Protein AF-A0A480AEB4-F1 (afdb_monomer_lite)

InterPro domains:
  IPR011990 Tetratricopeptide-like helical domain superfamily [G3DSA:1.25.40.10] (6-76)
  IPR011990 Tetratricopeptide-like helical domain superfamily [SSF48452] (7-51)
  IPR019734 Tetratricopeptide repeat [PS50005] (22-55)

Radius of gyration: 16.9 Å; chains: 1; bounding box: 36×15×63 Å

Foldseek 3Di:
DPPPVVVVVVVVVVVVVLVVVLVVLQVVLVVCVVVVNLVSSLVSLVVSLVSCVVSVVVVSNVVSVVVSVVSVVVVVVVVVPD

pLDDT: mean 83.76, std 17.42, range [42.19, 98.44]

Structure (mmCIF, N/CA/C/O backbone):
data_AF-A0A480AEB4-F1
#
_entry.id   AF-A0A480AEB4-F1
#
loop_
_atom_site.group_PDB
_atom_site.id
_atom_site.type_symbol
_atom_site.label_atom_id
_atom_site.label_alt_id
_atom_site.label_comp_id
_atom_site.label_asym_id
_atom_site.label_entity_id
_atom_site.label_seq_id
_atom_site.pdbx_PDB_ins_code
_atom_site.Cartn_x
_atom_site.Cartn_y
_atom_site.Cartn_z
_atom_site.occupancy
_atom_site.B_iso_or_equiv
_atom_site.auth_seq_id
_atom_site.auth_comp_id
_atom_site.auth_asym_id
_atom_site.auth_atom_id
_atom_site.pdbx_PDB_model_num
ATOM 1 N N . MET A 1 1 ? 21.734 -6.133 -37.854 1.00 42.19 1 MET A N 1
ATOM 2 C CA . MET A 1 1 ? 20.976 -5.132 -37.070 1.00 42.19 1 MET A CA 1
ATOM 3 C C . MET A 1 1 ? 19.487 -5.493 -37.018 1.00 42.19 1 MET A C 1
ATOM 5 O O . MET A 1 1 ? 18.669 -4.748 -37.533 1.00 42.19 1 MET A O 1
ATOM 9 N N . VAL A 1 2 ? 19.107 -6.636 -36.427 1.00 45.72 2 VAL A N 1
ATOM 10 C CA . VAL A 1 2 ? 17.673 -6.986 -36.257 1.00 45.72 2 VAL A CA 1
ATOM 11 C C . VAL A 1 2 ? 17.353 -7.605 -34.885 1.00 45.72 2 VAL A C 1
ATOM 13 O O . VAL A 1 2 ? 16.234 -8.039 -34.648 1.00 45.72 2 VAL A O 1
ATOM 16 N N . SER A 1 3 ? 18.306 -7.619 -33.948 1.00 51.50 3 SER A N 1
ATOM 17 C CA . SER A 1 3 ? 18.171 -8.372 -32.690 1.00 51.50 3 SER A CA 1
ATOM 18 C C . SER A 1 3 ? 17.675 -7.542 -31.493 1.00 51.50 3 SER A C 1
ATOM 20 O O . SER A 1 3 ? 17.273 -8.116 -30.489 1.00 51.50 3 SER A O 1
ATOM 22 N N . GLU A 1 4 ? 17.649 -6.206 -31.582 1.00 52.38 4 GLU A N 1
ATOM 23 C CA . GLU A 1 4 ? 17.289 -5.325 -30.448 1.00 52.38 4 GLU A CA 1
ATOM 24 C C . GLU A 1 4 ? 15.798 -4.923 -30.406 1.00 52.38 4 GLU A C 1
ATOM 26 O O . GLU A 1 4 ? 15.259 -4.602 -29.343 1.00 52.38 4 GLU A O 1
ATOM 31 N N . CYS A 1 5 ? 15.091 -4.984 -31.543 1.00 50.50 5 CYS A N 1
ATOM 32 C CA . CYS A 1 5 ? 13.688 -4.553 -31.648 1.00 50.50 5 CYS A CA 1
ATOM 33 C C . CYS A 1 5 ? 12.705 -5.531 -30.970 1.00 50.50 5 CYS A C 1
ATOM 35 O O . CYS A 1 5 ? 11.672 -5.113 -30.449 1.00 50.50 5 CYS A O 1
ATOM 37 N N . GLY A 1 6 ? 13.039 -6.827 -30.932 1.00 54.25 6 GLY A N 1
ATOM 38 C CA . GLY A 1 6 ? 12.198 -7.855 -30.310 1.00 54.25 6 GLY A CA 1
ATOM 39 C C . GLY A 1 6 ? 12.293 -7.859 -28.785 1.00 54.25 6 GLY A C 1
ATOM 40 O O . GLY A 1 6 ? 11.272 -7.833 -28.107 1.00 54.25 6 GLY A O 1
ATOM 41 N N . TYR A 1 7 ? 13.511 -7.819 -28.236 1.00 53.06 7 TYR A N 1
ATOM 42 C CA . TYR A 1 7 ? 13.756 -7.955 -26.792 1.00 53.06 7 TYR A CA 1
ATOM 43 C C . TYR A 1 7 ? 13.144 -6.807 -25.972 1.00 53.06 7 TYR A C 1
ATOM 45 O O . TYR A 1 7 ? 12.571 -7.018 -24.903 1.00 53.06 7 TYR A O 1
ATOM 53 N N . THR A 1 8 ? 13.198 -5.586 -26.508 1.00 51.44 8 THR A N 1
ATOM 54 C CA . THR A 1 8 ? 12.625 -4.395 -25.865 1.00 51.44 8 THR A CA 1
ATOM 55 C C . THR A 1 8 ? 11.095 -4.419 -25.819 1.00 51.44 8 THR A C 1
ATOM 57 O O . THR A 1 8 ? 10.517 -3.917 -24.856 1.00 51.44 8 THR A O 1
ATOM 60 N N . GLN A 1 9 ? 10.425 -5.031 -26.802 1.00 57.44 9 GLN A N 1
ATOM 61 C CA . GLN A 1 9 ? 8.968 -5.205 -26.782 1.00 57.44 9 GLN A CA 1
ATOM 62 C C . GLN A 1 9 ? 8.532 -6.223 -25.727 1.00 57.44 9 GLN A C 1
ATOM 64 O O . GLN A 1 9 ? 7.566 -5.961 -25.015 1.00 57.44 9 GLN A O 1
ATOM 69 N N . VAL A 1 10 ? 9.260 -7.337 -25.566 1.00 55.44 10 VAL A N 1
ATOM 70 C CA . VAL A 1 10 ? 8.913 -8.359 -24.559 1.00 55.44 10 VAL A CA 1
ATOM 71 C C . VAL A 1 10 ? 9.083 -7.820 -23.137 1.00 55.44 10 VAL A C 1
ATOM 73 O O . VAL A 1 10 ? 8.206 -8.015 -22.297 1.00 55.44 10 VAL A O 1
ATOM 76 N N . ILE A 1 11 ? 10.163 -7.070 -22.880 1.00 57.12 11 ILE A N 1
ATOM 77 C CA . ILE A 1 11 ? 10.385 -6.413 -21.582 1.00 57.12 11 ILE A CA 1
ATOM 78 C C . ILE A 1 11 ? 9.277 -5.391 -21.304 1.00 57.12 11 ILE A C 1
ATOM 80 O O . ILE A 1 11 ? 8.693 -5.415 -20.225 1.00 57.12 11 ILE A O 1
ATOM 84 N N . LYS A 1 12 ? 8.925 -4.537 -22.276 1.00 55.19 12 LYS A N 1
ATOM 85 C CA . LYS A 1 12 ? 7.841 -3.551 -22.114 1.00 55.19 12 LYS A CA 1
ATOM 86 C C . LYS A 1 12 ? 6.474 -4.201 -21.898 1.00 55.19 12 LYS A C 1
ATOM 88 O O . LYS 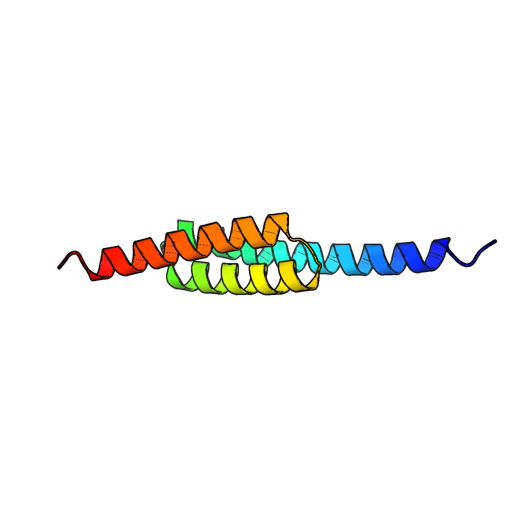A 1 12 ? 5.700 -3.699 -21.093 1.00 55.19 12 LYS A O 1
ATOM 93 N N . MET A 1 13 ? 6.176 -5.303 -22.587 1.00 56.72 13 MET A N 1
ATOM 94 C CA . MET A 1 13 ? 4.898 -6.009 -22.454 1.00 56.72 13 MET A CA 1
ATOM 95 C C . MET A 1 13 ? 4.746 -6.637 -21.063 1.00 56.72 13 MET A C 1
ATOM 97 O O . MET A 1 13 ? 3.716 -6.449 -20.414 1.00 56.72 13 MET A O 1
ATOM 101 N N . ASN A 1 14 ? 5.794 -7.305 -20.570 1.00 54.44 14 ASN A N 1
ATOM 102 C CA . ASN A 1 14 ? 5.821 -7.852 -19.212 1.00 54.44 14 ASN A CA 1
ATOM 103 C C . ASN A 1 14 ? 5.742 -6.738 -18.156 1.00 54.44 14 ASN A C 1
ATOM 105 O O . ASN A 1 14 ? 4.999 -6.866 -17.184 1.00 54.44 14 ASN A O 1
ATOM 109 N N . TYR A 1 15 ? 6.423 -5.613 -18.393 1.00 61.28 15 TYR A N 1
ATOM 110 C CA . TYR A 1 15 ? 6.374 -4.436 -17.524 1.00 61.28 15 TYR A CA 1
ATOM 111 C C . TYR A 1 15 ? 4.971 -3.820 -17.456 1.00 61.28 15 TYR A C 1
ATOM 113 O O . TYR A 1 15 ? 4.532 -3.407 -16.387 1.00 61.28 15 TYR A O 1
ATOM 121 N N . HIS A 1 16 ? 4.236 -3.777 -18.574 1.00 59.00 16 HIS A N 1
ATOM 122 C CA . HIS A 1 16 ? 2.897 -3.185 -18.630 1.00 59.00 16 HIS A CA 1
ATOM 123 C C . HIS A 1 16 ? 1.849 -4.068 -17.939 1.00 59.00 16 HIS A C 1
ATOM 125 O O . HIS A 1 16 ? 1.035 -3.566 -17.164 1.00 59.00 16 HIS A O 1
ATOM 131 N N . TYR A 1 17 ? 1.916 -5.390 -18.134 1.00 60.84 17 TYR A N 1
ATOM 132 C CA . TYR A 1 17 ? 1.046 -6.331 -17.423 1.00 60.84 17 TYR A CA 1
ATOM 133 C C . TYR A 1 17 ? 1.293 -6.298 -15.908 1.00 60.84 17 TYR A C 1
ATOM 135 O O . TYR A 1 17 ? 0.342 -6.204 -15.129 1.00 60.84 17 TYR A O 1
ATOM 143 N N . ASN A 1 18 ? 2.564 -6.287 -15.484 1.00 64.31 18 ASN A N 1
ATOM 144 C CA . ASN A 1 18 ? 2.898 -6.174 -14.067 1.00 64.31 18 ASN A CA 1
ATOM 145 C C . ASN A 1 18 ? 2.488 -4.799 -13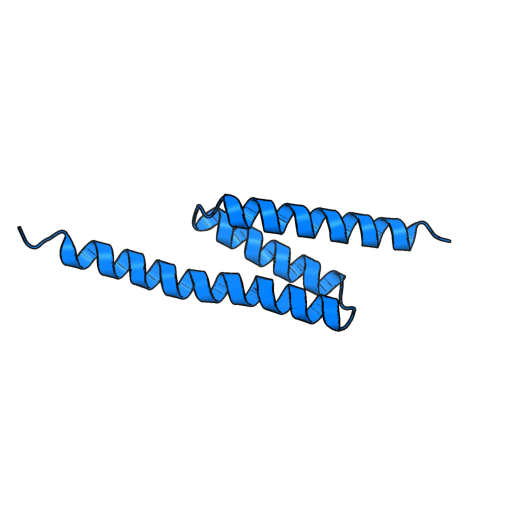.508 1.00 64.31 18 ASN A C 1
ATOM 147 O O . ASN A 1 18 ? 1.906 -4.711 -12.436 1.00 64.31 18 ASN A O 1
ATOM 151 N N . TYR A 1 19 ? 2.661 -3.713 -14.266 1.00 73.44 19 TYR A N 1
ATOM 152 C CA . TYR A 1 19 ? 2.234 -2.373 -13.849 1.00 73.44 19 TYR A CA 1
ATOM 153 C C . TYR A 1 19 ? 0.726 -2.288 -13.545 1.00 73.44 19 TYR A C 1
ATOM 155 O O . TYR A 1 19 ? 0.341 -1.749 -12.508 1.00 73.44 19 TYR A O 1
ATOM 163 N N . HIS A 1 20 ? -0.132 -2.864 -14.394 1.00 81.19 20 HIS A N 1
ATOM 164 C CA . HIS A 1 20 ? -1.575 -2.904 -14.130 1.00 81.19 20 HIS A CA 1
ATOM 165 C C . HIS A 1 20 ? -1.925 -3.727 -12.887 1.00 81.19 20 HIS A C 1
ATOM 167 O O . HIS A 1 20 ? -2.822 -3.350 -12.134 1.00 81.19 20 HIS A O 1
ATOM 173 N N . TYR A 1 21 ? -1.197 -4.817 -12.649 1.00 86.25 21 TYR A N 1
ATOM 174 C CA . TYR A 1 21 ? -1.380 -5.660 -11.472 1.00 86.25 21 TYR A CA 1
ATOM 175 C C . TYR A 1 21 ? -1.003 -4.937 -10.171 1.00 86.25 21 TYR A C 1
ATOM 177 O O . TYR A 1 21 ? -1.745 -5.000 -9.191 1.00 86.25 21 TYR A O 1
ATOM 185 N N . ILE A 1 22 ? 0.095 -4.177 -10.170 1.00 91.25 22 ILE A N 1
ATOM 186 C CA . ILE A 1 22 ? 0.527 -3.407 -8.996 1.00 91.25 22 ILE A CA 1
ATOM 187 C C . ILE A 1 22 ? -0.472 -2.293 -8.674 1.00 91.25 22 ILE A C 1
ATOM 189 O O . ILE A 1 22 ? -0.911 -2.153 -7.530 1.00 91.25 22 ILE A O 1
ATOM 193 N N . ASN A 1 23 ? -0.898 -1.545 -9.696 1.00 90.19 23 ASN A N 1
ATOM 194 C CA . ASN A 1 23 ? -1.885 -0.482 -9.524 1.00 90.19 23 ASN A CA 1
ATOM 195 C C . ASN A 1 23 ? -3.246 -1.021 -9.071 1.00 90.19 23 ASN A C 1
ATOM 197 O O . ASN A 1 23 ? -3.972 -0.314 -8.376 1.00 90.19 23 ASN A O 1
ATOM 201 N N . ALA A 1 24 ? -3.604 -2.258 -9.430 1.00 94.38 24 ALA A N 1
ATOM 202 C CA . ALA A 1 24 ? -4.835 -2.880 -8.956 1.00 94.38 24 ALA A CA 1
ATOM 203 C C . ALA A 1 24 ? -4.829 -3.065 -7.432 1.00 94.38 24 ALA A C 1
ATOM 205 O O . ALA A 1 24 ? -5.821 -2.727 -6.789 1.00 94.38 24 ALA A O 1
ATOM 206 N N . TYR A 1 25 ? -3.717 -3.523 -6.843 1.00 96.88 25 TYR A N 1
ATOM 207 C CA . TYR A 1 25 ? -3.581 -3.588 -5.384 1.00 96.88 25 TYR A CA 1
ATOM 208 C C . TYR A 1 25 ? -3.639 -2.201 -4.750 1.00 96.88 25 TYR A C 1
ATOM 210 O O . TYR A 1 25 ? -4.427 -1.990 -3.834 1.00 96.88 25 TYR A O 1
ATOM 218 N N . TYR A 1 26 ? -2.890 -1.232 -5.281 1.00 96.81 26 TYR A N 1
ATOM 219 C CA . TYR A 1 26 ? -2.906 0.134 -4.751 1.00 96.81 26 TYR A CA 1
ATOM 220 C C . TYR A 1 26 ? -4.317 0.749 -4.777 1.00 96.81 26 TYR A C 1
ATOM 222 O O . TYR A 1 26 ? -4.796 1.297 -3.784 1.00 96.81 26 TYR A O 1
ATOM 230 N N . ASN A 1 27 ? -5.029 0.613 -5.896 1.00 96.69 27 ASN A N 1
ATOM 231 C CA . ASN A 1 27 ? -6.385 1.138 -6.040 1.00 96.69 27 ASN A CA 1
ATOM 232 C C . ASN A 1 27 ? -7.398 0.390 -5.172 1.00 96.69 27 ASN A C 1
ATOM 234 O O . ASN A 1 27 ? -8.301 1.019 -4.625 1.00 96.69 27 ASN A O 1
ATOM 238 N N . ARG A 1 28 ? -7.246 -0.929 -4.999 1.00 97.06 28 ARG A N 1
ATOM 239 C CA . ARG A 1 28 ? -8.091 -1.698 -4.081 1.00 97.06 28 ARG A CA 1
ATOM 240 C C . ARG A 1 28 ? -7.862 -1.281 -2.630 1.00 97.06 28 ARG A C 1
ATOM 242 O O . ARG A 1 28 ? -8.840 -1.125 -1.906 1.00 97.06 28 ARG A O 1
ATOM 249 N N . GLY A 1 29 ? -6.618 -0.989 -2.246 1.00 97.94 29 GLY A N 1
ATOM 250 C CA . GLY A 1 29 ? -6.302 -0.401 -0.947 1.00 97.94 29 GLY A CA 1
ATOM 251 C C . GLY A 1 29 ? -7.007 0.941 -0.735 1.00 97.94 29 GLY A C 1
ATOM 252 O O . GLY A 1 29 ? -7.630 1.153 0.301 1.00 97.94 29 GLY A O 1
ATOM 253 N N . ASN A 1 30 ? -7.020 1.814 -1.748 1.00 97.88 30 ASN A N 1
ATOM 254 C CA . ASN A 1 30 ? -7.783 3.067 -1.695 1.00 97.88 30 ASN A CA 1
ATOM 255 C C . ASN A 1 30 ? -9.291 2.829 -1.526 1.00 97.88 30 ASN A C 1
ATOM 257 O O . ASN A 1 30 ? -9.900 3.429 -0.647 1.00 97.88 30 ASN A O 1
ATOM 261 N N . ALA A 1 31 ? -9.880 1.924 -2.309 1.00 97.94 31 ALA A N 1
ATOM 262 C CA . ALA A 1 31 ? -11.301 1.593 -2.196 1.00 97.94 31 ALA A CA 1
ATOM 263 C C . ALA A 1 31 ? -11.650 1.005 -0.816 1.00 97.94 31 ALA A C 1
ATOM 265 O O . ALA A 1 31 ? -12.702 1.303 -0.257 1.00 97.94 31 ALA A O 1
ATOM 266 N N . ARG A 1 32 ? -10.751 0.202 -0.233 1.00 97.88 32 ARG A N 1
ATOM 267 C CA . ARG A 1 32 ? -10.894 -0.325 1.130 1.00 97.88 32 ARG A CA 1
ATOM 268 C C . ARG A 1 32 ? -10.878 0.784 2.182 1.00 97.88 32 ARG A C 1
ATOM 270 O O . ARG A 1 32 ? -11.708 0.756 3.086 1.00 97.88 32 ARG A O 1
ATOM 277 N N . LEU A 1 33 ? -10.024 1.801 2.026 1.00 96.19 33 LEU A N 1
ATOM 278 C CA . LEU A 1 33 ? -10.059 2.987 2.893 1.00 96.19 33 LEU A CA 1
ATOM 279 C C . LEU A 1 33 ? -11.396 3.726 2.809 1.00 96.19 33 LEU A C 1
ATOM 281 O O . LEU A 1 33 ? -11.917 4.140 3.841 1.00 96.19 33 LEU A O 1
ATOM 285 N N . GLU A 1 34 ?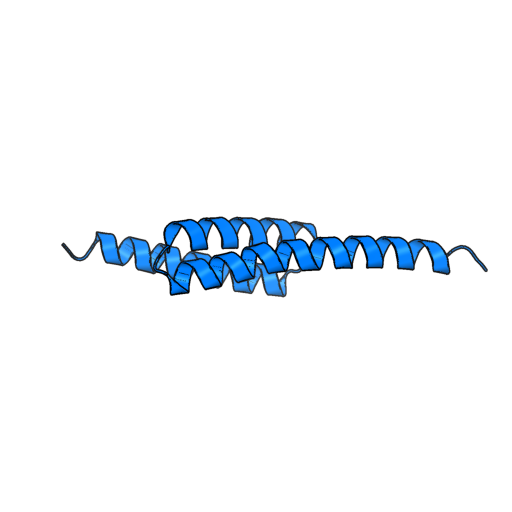 -11.964 3.869 1.609 1.00 96.62 34 GLU A N 1
ATOM 286 C CA . GLU A 1 34 ? -13.251 4.551 1.411 1.00 96.62 34 GLU A CA 1
ATOM 287 C C . GLU A 1 34 ? -14.411 3.846 2.129 1.00 96.62 34 GLU A C 1
ATOM 289 O O . GLU A 1 34 ? -15.331 4.511 2.602 1.00 96.62 34 GLU A O 1
ATOM 294 N N . ILE A 1 35 ? -14.350 2.518 2.266 1.00 96.94 35 ILE A N 1
ATOM 295 C CA . ILE A 1 35 ? -15.344 1.731 3.014 1.00 96.94 35 ILE A CA 1
ATOM 296 C C . ILE A 1 35 ? -14.961 1.493 4.486 1.00 96.94 35 ILE A C 1
ATOM 298 O O . ILE A 1 35 ? -15.663 0.766 5.187 1.00 96.94 35 ILE A O 1
ATOM 302 N N . GLY A 1 36 ? -13.864 2.087 4.967 1.00 94.00 36 GLY A N 1
ATOM 303 C CA . GLY A 1 36 ? -13.405 1.979 6.357 1.00 94.00 36 GLY A CA 1
ATOM 304 C C . GLY A 1 36 ? -12.602 0.716 6.696 1.00 94.00 36 GLY A C 1
ATOM 305 O O . GLY A 1 36 ? -12.203 0.543 7.847 1.00 94.00 36 GLY A O 1
ATOM 306 N N . ASP A 1 37 ? -12.307 -0.143 5.720 1.00 96.06 37 ASP A N 1
ATOM 307 C CA . ASP A 1 37 ? -11.454 -1.324 5.887 1.00 96.06 37 ASP A CA 1
ATOM 308 C C . ASP A 1 37 ? -9.967 -0.925 5.877 1.00 96.06 37 ASP A C 1
ATOM 310 O O . ASP A 1 37 ? -9.226 -1.150 4.916 1.00 96.06 37 ASP A O 1
ATOM 314 N N . LYS A 1 38 ? -9.523 -0.278 6.963 1.00 94.44 38 LYS A N 1
ATOM 315 C CA . LYS A 1 38 ? -8.131 0.176 7.118 1.00 94.44 38 LYS A CA 1
ATOM 316 C C . LYS A 1 38 ? -7.140 -0.989 7.074 1.00 94.44 38 LYS A C 1
ATOM 318 O O . LYS A 1 38 ? -6.096 -0.873 6.437 1.00 94.44 38 LYS A O 1
ATOM 323 N N . GLN A 1 39 ? -7.465 -2.109 7.720 1.00 95.12 39 GLN A N 1
ATOM 324 C CA . GLN A 1 39 ? -6.564 -3.259 7.794 1.00 95.12 39 GLN A CA 1
ATOM 325 C C . GLN A 1 39 ? -6.387 -3.916 6.422 1.00 95.12 39 GLN A C 1
ATOM 327 O O . GLN A 1 39 ? -5.256 -4.134 5.987 1.00 95.12 39 GLN A O 1
ATOM 332 N N . GLY A 1 40 ? -7.481 -4.147 5.692 1.00 96.94 40 GLY A N 1
ATOM 333 C CA . GLY A 1 40 ? -7.404 -4.666 4.332 1.00 96.94 40 GLY A CA 1
ATOM 334 C C . GLY A 1 40 ? -6.720 -3.689 3.370 1.00 96.94 40 GLY A C 1
ATOM 335 O O . GLY A 1 40 ? -6.063 -4.120 2.420 1.00 96.94 40 GLY A O 1
ATOM 336 N N . ALA A 1 41 ? -6.834 -2.376 3.593 1.00 97.88 41 ALA A N 1
ATOM 337 C CA . ALA A 1 41 ? -6.091 -1.395 2.810 1.00 97.88 41 ALA A CA 1
ATOM 338 C C . ALA A 1 41 ? -4.575 -1.500 3.034 1.00 97.88 41 ALA A C 1
ATOM 340 O O . ALA A 1 41 ? -3.817 -1.493 2.065 1.00 97.88 41 ALA A O 1
ATOM 341 N N . ILE A 1 42 ? -4.137 -1.643 4.289 1.00 97.19 42 ILE A N 1
ATOM 342 C CA . ILE A 1 42 ? -2.723 -1.834 4.647 1.00 97.19 42 ILE A CA 1
ATOM 343 C C . ILE A 1 42 ? -2.156 -3.083 3.959 1.00 97.19 42 ILE A C 1
ATOM 345 O O . ILE A 1 42 ? -1.097 -3.009 3.338 1.00 97.19 42 ILE A O 1
ATOM 349 N N . GLU A 1 43 ? -2.877 -4.206 3.991 1.00 97.69 43 GLU A N 1
ATOM 350 C CA . GLU A 1 43 ? -2.464 -5.447 3.315 1.00 97.69 43 GLU A CA 1
ATOM 351 C C . GLU A 1 43 ? -2.269 -5.262 1.801 1.00 97.69 43 GLU A C 1
ATOM 353 O O . GLU A 1 43 ? -1.286 -5.734 1.224 1.00 97.69 43 GLU A O 1
ATOM 358 N N . ASP A 1 44 ? -3.187 -4.543 1.153 1.00 98.44 44 ASP A N 1
ATOM 359 C CA . ASP A 1 44 ? -3.104 -4.254 -0.278 1.00 98.44 44 ASP A CA 1
ATOM 360 C C . ASP A 1 44 ? -1.939 -3.321 -0.620 1.00 98.44 44 ASP A C 1
ATOM 362 O O . ASP A 1 44 ? -1.232 -3.548 -1.607 1.00 98.44 44 ASP A O 1
ATOM 366 N N . PHE A 1 45 ? -1.691 -2.300 0.201 1.00 98.25 45 PHE A N 1
ATOM 367 C CA . PHE A 1 45 ? -0.549 -1.414 0.005 1.00 98.25 45 PHE A CA 1
ATOM 368 C C . PHE A 1 45 ? 0.781 -2.137 0.215 1.00 98.25 45 PHE A C 1
ATOM 370 O O . PHE A 1 45 ? 1.693 -1.931 -0.585 1.00 98.25 45 PHE A O 1
ATOM 377 N N . HIS A 1 46 ? 0.895 -3.025 1.209 1.00 98.19 46 HIS A N 1
ATOM 378 C CA . HIS A 1 46 ? 2.088 -3.865 1.386 1.00 98.19 46 HIS A CA 1
ATOM 379 C C . HIS A 1 46 ? 2.358 -4.699 0.133 1.00 98.19 46 HIS A C 1
ATOM 381 O O . HIS A 1 46 ? 3.474 -4.704 -0.389 1.00 98.19 46 HIS A O 1
ATOM 387 N N . LYS A 1 47 ? 1.314 -5.316 -0.435 1.00 97.00 47 LYS A N 1
ATOM 388 C CA . LYS A 1 47 ? 1.456 -6.091 -1.670 1.00 97.00 47 LYS A CA 1
ATOM 389 C C . LYS A 1 47 ? 1.897 -5.235 -2.859 1.00 97.00 47 LYS A C 1
ATOM 391 O O . LYS A 1 47 ? 2.729 -5.680 -3.651 1.00 97.00 47 LYS A O 1
ATOM 396 N N . ALA A 1 48 ? 1.359 -4.022 -2.991 1.00 96.81 48 ALA A N 1
ATOM 397 C CA . ALA A 1 48 ? 1.776 -3.087 -4.030 1.00 96.81 48 ALA A CA 1
ATOM 398 C C . ALA A 1 48 ? 3.240 -2.648 -3.844 1.00 96.81 48 ALA A C 1
ATOM 400 O O . ALA A 1 48 ? 3.999 -2.641 -4.812 1.00 96.81 48 ALA A O 1
ATOM 401 N N . ALA A 1 49 ? 3.658 -2.347 -2.611 1.00 96.75 49 ALA A N 1
ATOM 402 C CA . ALA A 1 49 ? 5.026 -1.953 -2.284 1.00 96.75 49 ALA A CA 1
ATOM 403 C C . ALA A 1 49 ? 6.043 -3.050 -2.640 1.00 96.75 49 ALA A C 1
ATOM 405 O O . ALA A 1 49 ? 7.029 -2.759 -3.319 1.00 96.75 49 ALA A O 1
ATOM 406 N N . ASP A 1 50 ? 5.777 -4.307 -2.273 1.00 94.88 50 ASP A N 1
ATOM 407 C CA . ASP A 1 50 ? 6.646 -5.446 -2.607 1.00 94.88 50 ASP A CA 1
ATOM 408 C C . ASP A 1 50 ? 6.875 -5.575 -4.117 1.00 94.88 50 ASP A C 1
ATOM 410 O O . ASP A 1 50 ? 7.991 -5.819 -4.582 1.00 94.88 50 ASP A O 1
ATOM 414 N N . LEU A 1 51 ? 5.817 -5.389 -4.904 1.00 92.12 51 LEU A N 1
ATOM 415 C CA . LEU A 1 51 ? 5.897 -5.493 -6.355 1.00 92.12 51 LEU A CA 1
ATOM 416 C C . LEU A 1 51 ? 6.556 -4.258 -6.990 1.00 92.12 51 LEU A C 1
ATOM 418 O O . LEU A 1 51 ? 7.334 -4.402 -7.931 1.00 92.12 51 LEU A O 1
ATOM 422 N N . TYR A 1 52 ? 6.306 -3.048 -6.472 1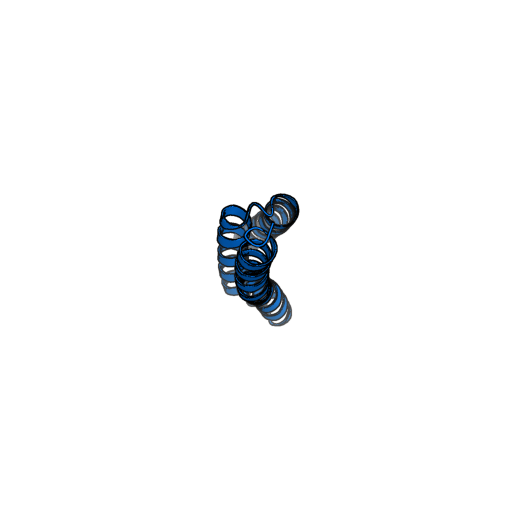.00 93.12 52 TYR A N 1
ATOM 423 C CA . TYR A 1 52 ? 7.035 -1.845 -6.892 1.00 93.12 52 TYR A CA 1
ATOM 424 C C . TYR A 1 52 ? 8.538 -1.996 -6.657 1.00 93.12 52 TYR A C 1
ATOM 426 O O . TYR A 1 52 ? 9.334 -1.642 -7.528 1.00 93.12 52 TYR A O 1
A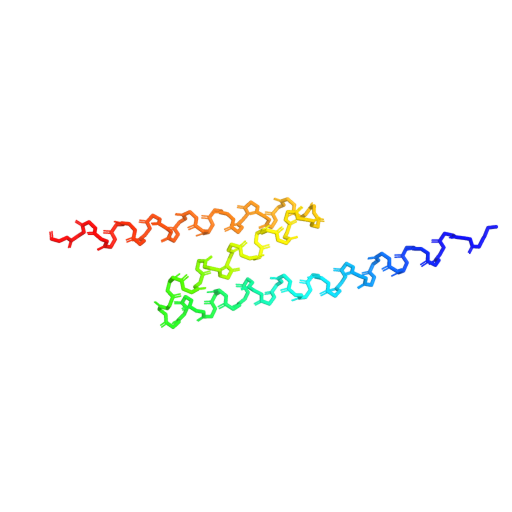TOM 434 N N . TRP A 1 53 ? 8.928 -2.569 -5.516 1.00 90.88 53 TRP A N 1
ATOM 435 C CA . TRP A 1 53 ? 10.319 -2.876 -5.209 1.00 90.88 53 TRP A CA 1
ATOM 436 C C . TRP A 1 53 ? 10.926 -3.854 -6.224 1.00 90.88 53 TRP A C 1
ATOM 438 O O . TRP A 1 53 ? 11.992 -3.580 -6.774 1.00 90.88 53 TRP A O 1
ATOM 448 N N . GLN A 1 54 ? 10.225 -4.952 -6.530 1.00 88.69 54 GLN A N 1
ATOM 449 C CA . GLN A 1 54 ? 10.674 -5.948 -7.514 1.00 88.69 54 GLN A CA 1
ATOM 450 C C . GLN A 1 54 ? 10.845 -5.369 -8.925 1.00 88.69 54 GLN A C 1
ATOM 452 O O . GLN A 1 54 ? 11.765 -5.752 -9.642 1.00 88.69 54 GLN A O 1
ATOM 457 N N . GLU A 1 55 ? 9.998 -4.415 -9.309 1.00 85.94 55 GLU A N 1
ATOM 458 C CA . GLU A 1 55 ? 10.056 -3.729 -10.605 1.00 85.94 55 GLU A CA 1
ATOM 459 C C . GLU A 1 55 ? 11.049 -2.550 -10.639 1.00 85.94 55 GLU A C 1
ATOM 461 O O . GLU A 1 55 ? 11.173 -1.877 -11.665 1.00 85.94 55 GLU A O 1
ATOM 466 N N . GLY A 1 56 ? 11.730 -2.250 -9.527 1.00 88.94 56 GLY A N 1
ATOM 467 C CA . GLY A 1 56 ? 12.639 -1.104 -9.415 1.00 88.94 56 GLY A CA 1
ATOM 468 C C . GLY A 1 56 ? 11.939 0.263 -9.411 1.00 88.94 56 GLY A C 1
ATOM 469 O O . GLY A 1 56 ? 12.583 1.291 -9.628 1.00 88.94 56 GLY A O 1
ATOM 470 N N . LYS A 1 57 ? 10.626 0.302 -9.156 1.00 89.69 57 LYS A N 1
ATOM 471 C CA . LYS A 1 57 ? 9.793 1.515 -9.084 1.00 89.69 57 LYS A CA 1
ATOM 472 C C . LYS A 1 57 ? 9.931 2.180 -7.717 1.00 89.69 57 LYS A C 1
ATOM 474 O O . LYS A 1 57 ? 9.057 2.116 -6.854 1.00 89.69 57 LYS A O 1
ATOM 479 N N . LEU A 1 58 ? 11.099 2.779 -7.494 1.00 91.06 58 LEU A N 1
ATOM 480 C CA . LEU A 1 58 ? 11.494 3.309 -6.186 1.00 91.06 58 LEU A CA 1
ATOM 481 C C . LEU A 1 58 ? 10.644 4.497 -5.718 1.00 91.06 58 LEU A C 1
ATOM 483 O O . LEU A 1 58 ? 10.524 4.700 -4.511 1.00 91.06 58 LEU A O 1
ATOM 487 N N . ALA A 1 59 ? 10.094 5.298 -6.633 1.00 94.44 59 ALA A N 1
ATOM 488 C CA . ALA A 1 59 ? 9.258 6.441 -6.270 1.00 94.44 59 ALA A CA 1
ATOM 489 C C . ALA A 1 59 ? 7.911 5.965 -5.708 1.00 94.44 59 ALA A C 1
ATOM 491 O O . ALA A 1 59 ? 7.527 6.351 -4.606 1.00 94.44 59 ALA A O 1
ATOM 492 N N . GLU A 1 60 ? 7.255 5.057 -6.423 1.00 94.50 60 GLU A N 1
ATOM 493 C CA . GLU A 1 60 ? 5.977 4.458 -6.056 1.00 94.50 60 GLU A CA 1
ATOM 494 C C . GLU A 1 60 ? 6.096 3.592 -4.800 1.00 94.50 60 GLU A C 1
ATOM 496 O O . GLU A 1 60 ? 5.232 3.644 -3.927 1.00 94.50 60 GLU A O 1
ATOM 501 N N . TYR A 1 61 ? 7.199 2.851 -4.660 1.00 95.44 61 TYR A N 1
ATOM 502 C CA . TYR A 1 61 ? 7.514 2.116 -3.436 1.00 95.44 61 TYR A CA 1
ATOM 503 C C . TYR A 1 61 ? 7.565 3.041 -2.211 1.00 95.44 61 TYR A C 1
ATOM 505 O O . TYR A 1 61 ? 6.929 2.758 -1.197 1.00 95.44 61 TYR A O 1
ATOM 513 N N . LYS A 1 62 ? 8.290 4.165 -2.305 1.00 97.06 62 LYS A N 1
ATOM 514 C CA . LYS A 1 62 ? 8.426 5.125 -1.197 1.00 97.06 62 LYS A CA 1
ATOM 515 C C . LYS A 1 62 ? 7.100 5.795 -0.848 1.00 97.06 62 LYS A C 1
ATOM 517 O O . LYS A 1 62 ? 6.797 5.926 0.334 1.00 97.06 62 LYS A O 1
ATOM 522 N N . ASP A 1 63 ? 6.322 6.193 -1.854 1.00 96.44 63 ASP A N 1
ATOM 523 C CA . ASP A 1 63 ? 4.980 6.752 -1.647 1.00 96.44 63 ASP A CA 1
ATOM 524 C C . ASP A 1 63 ? 4.068 5.748 -0.929 1.00 96.44 63 ASP A C 1
ATOM 526 O O . ASP A 1 63 ? 3.469 6.053 0.104 1.00 96.44 63 ASP A O 1
ATOM 530 N N . THR A 1 64 ? 4.044 4.508 -1.421 1.00 96.62 64 THR A N 1
ATOM 531 C CA . THR A 1 64 ? 3.218 3.441 -0.852 1.00 96.62 64 THR A CA 1
ATOM 532 C C . THR A 1 64 ? 3.633 3.127 0.589 1.00 96.62 64 THR A C 1
ATOM 534 O O . THR A 1 64 ? 2.770 3.016 1.457 1.00 96.62 64 THR A O 1
ATOM 537 N N . GLN A 1 65 ? 4.936 3.075 0.888 1.00 97.62 65 GLN A N 1
ATOM 538 C CA . GLN A 1 65 ? 5.429 2.907 2.260 1.00 97.62 65 GLN A CA 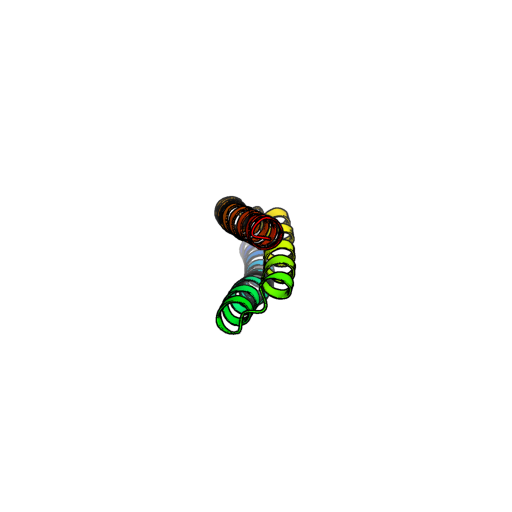1
ATOM 539 C C . GLN A 1 65 ? 5.044 4.058 3.189 1.00 97.62 65 GLN A C 1
ATOM 541 O O . GLN A 1 65 ? 4.629 3.811 4.320 1.00 97.62 65 GLN A O 1
ATOM 546 N N . ALA A 1 66 ? 5.139 5.308 2.731 1.00 97.44 66 ALA A N 1
ATOM 547 C CA . ALA A 1 66 ? 4.712 6.451 3.535 1.00 97.44 66 ALA A CA 1
ATOM 548 C C . ALA A 1 66 ? 3.224 6.344 3.902 1.00 97.44 66 ALA A C 1
ATOM 550 O O . ALA A 1 66 ? 2.826 6.656 5.027 1.00 97.44 66 ALA A O 1
ATOM 551 N N . ARG A 1 67 ? 2.406 5.847 2.969 1.00 96.19 67 ARG A N 1
ATOM 552 C CA . ARG A 1 67 ? 0.977 5.629 3.185 1.00 96.19 67 ARG A CA 1
ATOM 553 C C . ARG A 1 67 ? 0.691 4.492 4.165 1.00 96.19 67 ARG A C 1
ATOM 555 O O . ARG A 1 67 ? -0.146 4.673 5.042 1.00 96.19 67 ARG A O 1
ATOM 562 N N . ILE A 1 68 ? 1.408 3.374 4.056 1.00 97.50 68 ILE A N 1
ATOM 563 C CA . ILE A 1 68 ? 1.343 2.259 5.013 1.00 97.50 68 ILE A CA 1
ATOM 564 C C . ILE A 1 68 ? 1.646 2.756 6.427 1.00 97.50 68 ILE A C 1
ATOM 566 O O . ILE A 1 68 ? 0.812 2.609 7.314 1.00 97.50 68 ILE A O 1
ATOM 570 N N . ILE A 1 69 ? 2.790 3.421 6.613 1.00 96.94 69 ILE A N 1
ATOM 571 C CA . ILE A 1 69 ? 3.231 3.914 7.925 1.00 96.94 69 ILE A CA 1
ATOM 572 C C . ILE A 1 69 ? 2.193 4.871 8.515 1.00 96.94 69 ILE A C 1
ATOM 574 O O . ILE A 1 69 ? 1.871 4.788 9.698 1.00 96.94 69 ILE A O 1
ATOM 578 N N . LYS A 1 70 ? 1.631 5.765 7.693 1.00 95.88 70 LYS A N 1
ATOM 579 C CA . LYS A 1 70 ? 0.567 6.673 8.131 1.00 95.88 70 LYS A CA 1
ATOM 580 C C . LYS A 1 70 ? -0.643 5.904 8.674 1.00 95.88 70 LYS A C 1
ATOM 582 O O . LYS A 1 70 ? -1.122 6.227 9.756 1.00 95.88 70 LYS A O 1
ATOM 587 N N . LEU A 1 71 ? -1.113 4.892 7.946 1.00 94.94 71 LEU A N 1
ATOM 588 C CA . LEU A 1 71 ? -2.275 4.092 8.342 1.00 94.94 71 LEU A CA 1
ATOM 589 C C . LEU A 1 71 ? -2.000 3.227 9.577 1.00 94.94 71 LEU A C 1
ATOM 591 O O . LEU A 1 71 ? -2.874 3.090 10.427 1.00 94.94 71 LEU A O 1
ATOM 595 N N . GLU A 1 72 ? -0.794 2.678 9.709 1.00 94.06 72 GLU A N 1
ATOM 596 C CA . GLU A 1 72 ? -0.380 1.897 10.880 1.00 94.06 72 GLU A CA 1
ATOM 597 C C . GLU A 1 72 ? -0.281 2.770 12.140 1.00 94.06 72 GLU A C 1
ATOM 599 O O . GLU A 1 72 ? -0.699 2.351 13.222 1.00 94.06 72 GLU A O 1
ATOM 604 N N . ILE A 1 73 ? 0.209 4.008 12.008 1.00 93.19 73 ILE A N 1
ATOM 605 C CA . ILE A 1 73 ? 0.205 4.992 13.098 1.00 93.19 73 ILE A CA 1
ATOM 606 C C . ILE A 1 73 ? -1.230 5.356 13.480 1.00 93.19 73 ILE A C 1
ATOM 608 O O . ILE A 1 73 ? -1.555 5.336 14.663 1.00 93.19 73 ILE A O 1
ATOM 612 N N . GLU A 1 74 ? -2.096 5.659 12.509 1.00 90.12 74 GLU A N 1
ATOM 613 C CA . GLU A 1 74 ? -3.512 5.948 12.769 1.00 90.12 74 GLU A CA 1
ATOM 614 C C . GLU A 1 74 ? -4.202 4.781 13.487 1.00 90.12 74 GLU A C 1
ATOM 616 O O . GLU A 1 74 ? -4.867 4.999 14.494 1.00 90.12 74 GLU A O 1
ATOM 621 N N . ALA A 1 75 ? -3.987 3.544 13.033 1.00 87.62 75 ALA A N 1
ATOM 622 C CA . ALA A 1 75 ? -4.529 2.355 13.687 1.00 87.62 75 ALA A CA 1
ATOM 623 C C . ALA A 1 75 ? -3.997 2.195 15.121 1.00 87.62 75 ALA A C 1
ATOM 625 O O . ALA A 1 75 ? -4.744 1.838 16.029 1.00 87.62 75 ALA A O 1
ATOM 626 N N . SER A 1 76 ? -2.719 2.505 15.347 1.00 86.25 76 SER A N 1
ATOM 627 C CA . SER A 1 76 ? -2.107 2.461 16.679 1.00 86.25 76 SER A CA 1
ATOM 628 C C . SER A 1 76 ? -2.646 3.553 17.611 1.00 86.25 76 SER A C 1
ATOM 630 O O . SER A 1 76 ? -2.794 3.316 18.806 1.00 86.25 76 SER A O 1
ATOM 632 N N . LEU A 1 77 ? -2.962 4.740 17.084 1.00 83.81 77 LEU A N 1
ATOM 633 C CA . LEU A 1 77 ? -3.592 5.830 17.839 1.00 83.81 77 LEU A CA 1
ATOM 634 C C . LEU A 1 77 ? -5.055 5.523 18.174 1.00 83.81 77 LEU A C 1
ATOM 636 O O . LEU A 1 77 ? -5.488 5.816 19.287 1.00 83.81 77 LEU A O 1
ATOM 640 N N . ASP A 1 78 ? -5.790 4.893 17.255 1.00 79.62 78 ASP A N 1
ATOM 641 C CA . ASP A 1 78 ? -7.162 4.429 17.496 1.00 79.62 78 ASP A CA 1
ATOM 642 C C . ASP A 1 78 ? -7.203 3.421 18.661 1.00 79.62 78 ASP A C 1
ATOM 644 O O . ASP A 1 78 ? -8.141 3.429 19.455 1.00 79.62 78 ASP A O 1
ATOM 648 N N . ILE A 1 79 ? -6.153 2.605 18.814 1.00 76.12 79 ILE A N 1
ATOM 649 C CA . ILE A 1 79 ? -5.997 1.687 19.950 1.00 76.12 79 ILE A CA 1
ATOM 650 C C . ILE A 1 79 ? -5.662 2.435 21.247 1.00 76.12 79 ILE A C 1
ATOM 652 O O . ILE A 1 79 ? -5.972 1.930 22.306 1.00 76.12 79 ILE A O 1
ATOM 656 N N . LEU A 1 80 ? -5.033 3.610 21.233 1.00 73.75 80 LEU A N 1
ATOM 657 C CA . LEU A 1 80 ? -4.613 4.290 22.471 1.00 73.75 80 LEU A CA 1
ATOM 658 C C . LEU A 1 80 ? -5.675 5.226 23.070 1.00 73.75 80 LEU A C 1
ATOM 660 O O . LEU A 1 80 ? -5.540 5.616 24.227 1.00 73.75 80 LEU A O 1
ATOM 664 N N . ASN A 1 81 ? -6.724 5.573 22.321 1.00 59.34 81 ASN A N 1
ATOM 665 C CA . ASN A 1 81 ? -7.786 6.496 22.747 1.00 59.34 81 ASN A CA 1
ATOM 666 C C . ASN A 1 81 ? -8.873 5.836 23.633 1.00 59.34 81 ASN A C 1
ATOM 668 O O . ASN A 1 81 ? -10.065 6.074 23.423 1.00 59.34 81 ASN A O 1
ATOM 672 N N . PHE A 1 82 ? -8.471 5.015 24.610 1.00 54.78 82 PHE A N 1
ATOM 673 C CA . PHE A 1 82 ? -9.369 4.456 25.635 1.00 54.78 82 PHE A CA 1
ATOM 674 C C . PHE A 1 82 ? -9.712 5.461 26.740 1.00 54.78 82 PHE A C 1
ATOM 676 O O . PHE A 1 82 ? -8.802 6.203 27.177 1.00 54.78 82 PHE A O 1
#

Secondary structure (DSSP, 8-state):
--SHHHHHHHHHHHHHHHHHHHHHHHHHHHHHHHTT-HHHHHHHHHHHHHHHHHTT-HHHHHHHHHHHHHHHHHHHHHHH--

Sequence (82 aa):
MVSECGYTQVIKMNYHYNYHYINAYYNRGNARLEIGDKQGAIEDFHKAADLYWQEGKLAEYKDTQARIIKLEIEASLDILNF

Organism: NCBI:txid136072